Protein AF-A0A7W3ULG4-F1 (afdb_monomer)

Secondary structure (DSSP, 8-state):
-HHHHHHHHHHHHHT--S---HHHHHHHHHHHHHHHHHHHHHHHHHHHHHHHHHHHHT-HHHHHHHHHHHHHHIIIIIIHHHHHHHHHHTTTT-EEEEGGGHHHHHHHHHHHHHHHHHHHHHHHHHHHHHHHHHHH---HHHHTT-HHHHHHHHHHHHHHHHHHHHHHHHTEEEE-

InterPro domains:
  IPR021697 Protein of unknown function DUF3278 [PF11683] (3-127)

pLDDT: mean 87.44, std 8.72, range [55.56, 97.44]

Radius of gyration: 19.77 Å; Cα contacts (8 Å, |Δi|>4): 161; chains: 1; bounding box: 50×34×60 Å

Sequence (176 aa):
MLKTLNTKIIKRFYNISGPLDEYKRSEVNRIGNNLGIMLFLFNVLIIFIALLIEEATNNSTLALHILIGAILIFTVYIAGGYVMYEAHRYRLTDNEVEEKEVRHAYIAALKRGLGNGIYFGVGMYLLDCLQEYMSVNASLVGLFLDKTSIIYGIMCGILFGVTTGIVYLARIKRVK

Mean predicted aligned error: 6.15 Å

Foldseek 3Di:
DVVVVVQVVLCVLLVFPDDCDPVNVVLSVVLVVVLVVVLVVQLVVLVVVLVVCCVVPVCNPVSVVSSVVSNCCCVQPVSVVSSLVSCVVSLRNADEDEPVCLVVLLVVLLVVLLVQLLVQLVVQLVVQLVVCCVPPVDDSVCSVPDPVSNVSSNVSSVVSSVVSSVSSNVRYDYDD

Structure (mmCIF, N/CA/C/O backbone):
data_AF-A0A7W3ULG4-F1
#
_entry.id   AF-A0A7W3ULG4-F1
#
loop_
_atom_site.group_PDB
_atom_site.id
_atom_site.type_symbol
_atom_site.label_atom_id
_atom_site.label_alt_id
_atom_site.label_comp_id
_atom_site.label_asym_id
_atom_site.label_entity_id
_atom_site.label_seq_id
_atom_site.pdbx_PDB_ins_code
_atom_site.Cartn_x
_atom_site.Cartn_y
_atom_site.Cartn_z
_atom_site.occupancy
_atom_site.B_iso_or_equiv
_atom_site.auth_seq_id
_atom_site.auth_comp_id
_atom_site.auth_asym_id
_atom_site.auth_atom_id
_atom_site.pdbx_PDB_model_num
ATOM 1 N N . MET A 1 1 ? -14.579 -25.371 10.560 1.00 55.56 1 MET A N 1
ATOM 2 C CA . MET A 1 1 ? -13.205 -24.814 10.503 1.00 55.56 1 MET A CA 1
ATOM 3 C C . MET A 1 1 ? -13.075 -23.641 9.512 1.00 55.56 1 MET A C 1
ATOM 5 O O . MET A 1 1 ? -12.640 -22.573 9.925 1.00 55.56 1 MET A O 1
ATOM 9 N N . LEU A 1 2 ? -13.538 -23.768 8.255 1.00 61.97 2 LEU A N 1
ATOM 10 C CA . LEU A 1 2 ? -13.499 -22.705 7.221 1.00 61.97 2 LEU A CA 1
ATOM 11 C C . LEU A 1 2 ? -14.198 -21.379 7.603 1.00 61.97 2 LEU A C 1
ATOM 13 O O . LEU A 1 2 ? -13.620 -20.309 7.420 1.00 61.97 2 LEU A O 1
ATOM 17 N N . LYS A 1 3 ? -15.405 -21.426 8.199 1.00 66.31 3 LYS A N 1
ATOM 18 C CA . LYS A 1 3 ? -16.126 -20.215 8.662 1.00 66.31 3 LYS A CA 1
ATOM 19 C C . LYS A 1 3 ? -15.308 -19.384 9.663 1.00 66.31 3 LYS A C 1
ATOM 21 O O . LYS A 1 3 ? -15.350 -18.154 9.625 1.00 66.31 3 LYS A O 1
ATOM 26 N N . THR A 1 4 ? -14.539 -20.041 10.531 1.00 79.62 4 THR A N 1
ATOM 27 C CA . THR A 1 4 ? -13.724 -19.387 11.564 1.00 79.62 4 THR A CA 1
ATOM 28 C C . THR A 1 4 ? -12.500 -18.698 10.961 1.00 79.62 4 THR A C 1
ATOM 30 O O . THR A 1 4 ? -12.180 -17.577 11.354 1.00 79.62 4 THR A O 1
ATOM 33 N N . LEU A 1 5 ? -11.843 -19.326 9.979 1.00 84.56 5 LEU A N 1
ATOM 34 C CA . LEU A 1 5 ? -10.679 -18.748 9.303 1.00 84.56 5 LEU A CA 1
ATOM 35 C C . LEU A 1 5 ? -11.066 -17.535 8.448 1.00 84.56 5 LEU A C 1
ATOM 37 O O . LEU A 1 5 ? -10.458 -16.476 8.592 1.00 84.56 5 LEU A O 1
ATOM 41 N N . ASN A 1 6 ? -12.127 -17.652 7.641 1.00 85.06 6 ASN A N 1
ATOM 42 C CA . ASN A 1 6 ? -12.619 -16.546 6.814 1.00 85.06 6 ASN A CA 1
ATOM 43 C C . ASN A 1 6 ? -12.981 -15.318 7.671 1.00 85.06 6 ASN A C 1
ATOM 45 O O . ASN A 1 6 ? -12.589 -14.192 7.382 1.00 85.06 6 ASN A O 1
ATOM 49 N N . THR A 1 7 ? -13.649 -15.545 8.805 1.00 86.81 7 THR A N 1
ATOM 50 C CA . THR A 1 7 ? -13.991 -14.470 9.748 1.00 86.81 7 THR A CA 1
ATOM 51 C C . THR A 1 7 ? -12.746 -13.762 10.290 1.00 86.81 7 THR A C 1
ATOM 53 O O . THR A 1 7 ? -12.741 -12.537 10.386 1.00 86.81 7 THR A O 1
ATOM 56 N N . LYS A 1 8 ? -11.668 -14.495 10.602 1.00 86.62 8 LYS A N 1
ATOM 57 C CA . LYS A 1 8 ? -10.401 -13.891 11.049 1.00 86.62 8 LYS A CA 1
ATOM 58 C C . LYS A 1 8 ? -9.743 -13.048 9.955 1.00 86.62 8 LYS A C 1
ATOM 60 O O . LYS A 1 8 ? -9.277 -11.952 10.256 1.00 86.62 8 LYS A O 1
ATOM 65 N N . ILE A 1 9 ? -9.728 -13.532 8.711 1.00 86.75 9 ILE A N 1
ATOM 66 C CA . ILE A 1 9 ? -9.156 -12.807 7.563 1.00 86.75 9 ILE A CA 1
ATOM 67 C C . ILE A 1 9 ? -9.919 -11.503 7.333 1.00 86.75 9 ILE A C 1
ATOM 69 O O . ILE A 1 9 ? -9.307 -10.438 7.315 1.00 86.75 9 ILE A O 1
ATOM 73 N N . ILE A 1 10 ? -11.250 -11.574 7.253 1.00 87.81 10 ILE A N 1
ATOM 74 C CA . ILE A 1 10 ? -12.116 -10.404 7.069 1.00 87.81 10 ILE A CA 1
ATOM 75 C C . ILE A 1 10 ? -11.894 -9.382 8.186 1.00 87.81 10 ILE A C 1
ATOM 77 O O . ILE A 1 10 ? -11.631 -8.210 7.916 1.00 87.81 10 ILE A O 1
ATOM 81 N N . LYS A 1 11 ? -11.946 -9.826 9.449 1.00 88.50 11 LYS A N 1
ATOM 82 C CA . LYS A 1 11 ? -11.723 -8.938 10.594 1.00 88.50 11 LYS A CA 1
ATOM 83 C C . LYS A 1 11 ? -10.355 -8.268 10.536 1.00 88.50 11 LYS A C 1
ATOM 85 O O . LYS A 1 11 ? -10.256 -7.098 10.883 1.00 88.50 11 LYS A O 1
ATOM 90 N N . ARG A 1 12 ? -9.315 -8.979 10.096 1.00 85.12 12 ARG A N 1
ATOM 91 C CA . ARG A 1 12 ? -7.966 -8.420 9.966 1.00 85.12 12 ARG A CA 1
ATOM 92 C C . ARG A 1 12 ? -7.867 -7.417 8.817 1.00 85.12 12 ARG A C 1
ATOM 94 O O . ARG A 1 12 ? -7.307 -6.350 9.028 1.00 85.12 12 ARG A O 1
ATOM 101 N N . PHE A 1 13 ? -8.429 -7.735 7.651 1.00 85.19 13 PHE A N 1
ATOM 102 C CA . PHE A 1 13 ? -8.387 -6.878 6.463 1.00 85.19 13 PHE A CA 1
ATOM 103 C C . PHE A 1 13 ? -9.114 -5.546 6.691 1.00 85.19 13 PHE A C 1
ATOM 105 O O . PHE A 1 13 ? -8.543 -4.482 6.484 1.00 85.19 13 PHE A O 1
ATOM 112 N N . TYR A 1 14 ? -10.343 -5.599 7.209 1.00 86.38 14 TYR A N 1
ATOM 113 C CA . TYR A 1 14 ? -11.123 -4.398 7.531 1.00 86.38 14 TYR A CA 1
ATOM 114 C C . TYR A 1 14 ? -10.739 -3.784 8.887 1.00 86.38 14 TYR A C 1
ATOM 116 O O . TYR A 1 14 ? -11.155 -2.673 9.214 1.00 86.38 14 TYR A O 1
ATOM 124 N N . ASN A 1 15 ? -9.909 -4.482 9.668 1.00 82.25 15 ASN A N 1
ATOM 125 C CA . ASN A 1 15 ? -9.476 -4.100 11.010 1.00 82.25 15 ASN A CA 1
ATOM 126 C C . ASN A 1 15 ? -10.667 -3.852 11.967 1.00 82.25 15 ASN A C 1
ATOM 128 O O . ASN A 1 15 ? -10.776 -2.809 12.614 1.00 82.25 15 ASN A O 1
ATOM 132 N N . ILE A 1 16 ? -11.568 -4.839 12.024 1.00 85.25 16 ILE A N 1
ATOM 133 C CA . ILE A 1 16 ? -12.742 -4.907 12.906 1.00 85.25 16 ILE A CA 1
ATOM 134 C C . ILE A 1 16 ? -12.324 -5.581 14.221 1.00 85.25 16 ILE A C 1
ATOM 136 O O . ILE A 1 16 ? -11.943 -6.755 14.231 1.00 85.25 16 ILE A O 1
ATOM 140 N N . SER A 1 17 ? -12.418 -4.863 15.342 1.00 76.31 17 SER A N 1
ATOM 141 C CA . SER A 1 17 ? -12.064 -5.360 16.683 1.00 76.31 17 SER A CA 1
ATOM 142 C C . SER A 1 17 ? -13.142 -6.288 17.270 1.00 76.31 17 SER A C 1
ATOM 144 O O . SER A 1 17 ? -12.835 -7.401 17.711 1.00 76.31 17 SER A O 1
ATOM 146 N N . GLY A 1 18 ? -14.414 -5.882 17.197 1.00 79.38 18 GLY A N 1
ATOM 147 C CA . GLY A 1 18 ? -15.568 -6.587 17.778 1.00 79.38 18 GLY A CA 1
ATOM 148 C C . GLY A 1 18 ? -16.047 -7.844 17.025 1.00 79.38 18 GLY A C 1
ATOM 149 O O . GLY A 1 18 ? -15.401 -8.299 16.073 1.00 79.38 18 GLY A O 1
ATOM 150 N N . PRO A 1 19 ? -17.169 -8.460 17.444 1.00 83.75 19 PRO A N 1
ATOM 151 C CA . PRO A 1 19 ? -17.774 -9.571 16.711 1.00 83.75 19 PRO A CA 1
ATOM 152 C C . PRO A 1 19 ? -18.199 -9.123 15.306 1.00 83.75 19 PRO A C 1
ATOM 154 O O . PRO A 1 19 ? -18.595 -7.975 15.096 1.00 83.75 19 PRO A O 1
ATOM 157 N N . LEU A 1 20 ? -18.081 -10.038 14.343 1.00 85.00 20 LEU A N 1
ATOM 158 C CA . LEU A 1 20 ? -18.571 -9.841 12.981 1.00 85.00 20 LEU A CA 1
ATOM 159 C C . LEU A 1 20 ? -20.030 -1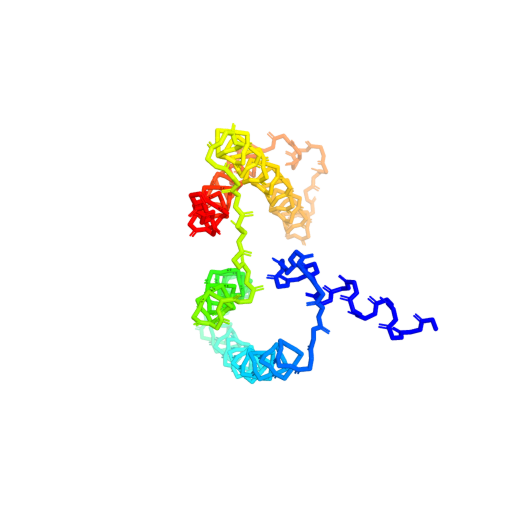0.311 12.932 1.00 85.00 20 LEU A C 1
ATOM 161 O O . LEU A 1 20 ? -20.295 -11.461 12.581 1.00 85.00 20 LEU A O 1
ATOM 165 N N . ASP A 1 21 ? -20.933 -9.436 13.369 1.00 86.19 21 ASP A N 1
ATOM 166 C CA . ASP A 1 21 ? -22.381 -9.640 13.289 1.00 86.19 21 ASP A CA 1
ATOM 167 C C . ASP A 1 21 ? -22.888 -9.621 11.830 1.00 86.19 21 ASP A C 1
ATOM 169 O O . ASP A 1 21 ? -22.132 -9.389 10.879 1.00 86.19 21 ASP A O 1
ATOM 173 N N . GLU A 1 22 ? -24.172 -9.927 11.644 1.00 87.62 22 GLU A N 1
ATOM 174 C CA . GLU A 1 22 ? -24.793 -10.036 10.321 1.00 87.62 22 GLU A CA 1
ATOM 175 C C . GLU A 1 22 ? -24.817 -8.698 9.566 1.00 87.62 22 GLU A C 1
ATOM 177 O O . GLU A 1 22 ? -24.545 -8.670 8.364 1.00 87.62 22 GLU A O 1
ATOM 182 N N . TYR A 1 23 ? -25.012 -7.583 10.278 1.00 88.38 23 TYR A N 1
ATOM 183 C CA . TYR A 1 23 ? -24.953 -6.238 9.705 1.00 88.38 23 TYR A CA 1
ATOM 184 C C . TYR A 1 23 ? -23.547 -5.918 9.177 1.00 88.38 23 TYR A C 1
ATOM 186 O O . TYR A 1 23 ? -23.379 -5.627 7.991 1.00 88.38 23 TYR A O 1
ATOM 194 N N . LYS A 1 24 ? -22.505 -6.066 10.005 1.00 87.25 24 LYS A N 1
ATOM 195 C CA . LYS A 1 24 ? -21.107 -5.821 9.608 1.00 87.25 24 LYS A CA 1
ATOM 196 C C . LYS A 1 24 ? -20.665 -6.748 8.485 1.00 87.25 24 LYS A C 1
A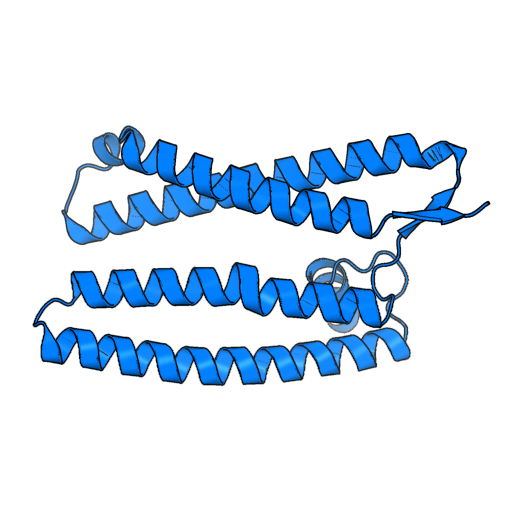TOM 198 O O . LYS A 1 24 ? -19.893 -6.336 7.622 1.00 87.25 24 LYS A O 1
ATOM 203 N N . ARG A 1 25 ? -21.135 -7.999 8.481 1.00 90.12 25 ARG A N 1
ATOM 204 C CA . ARG A 1 25 ? -20.854 -8.953 7.402 1.00 90.12 25 ARG A CA 1
ATOM 205 C C . ARG A 1 25 ? -21.484 -8.507 6.082 1.00 90.12 25 ARG A C 1
ATOM 207 O O . ARG A 1 25 ? -20.805 -8.577 5.060 1.00 90.12 25 ARG A O 1
ATOM 214 N N . SER A 1 26 ? -22.735 -8.053 6.103 1.00 90.56 26 SER A N 1
ATOM 215 C CA . SER A 1 26 ? -23.414 -7.521 4.916 1.00 90.56 26 SER A CA 1
ATOM 216 C C . SER A 1 26 ? -22.679 -6.299 4.352 1.00 90.56 26 SER A C 1
ATOM 218 O O . SER A 1 26 ? -22.352 -6.254 3.165 1.00 90.56 26 SER A O 1
ATOM 220 N N . GLU A 1 27 ? -22.302 -5.363 5.226 1.00 92.00 27 GLU A N 1
ATOM 221 C CA 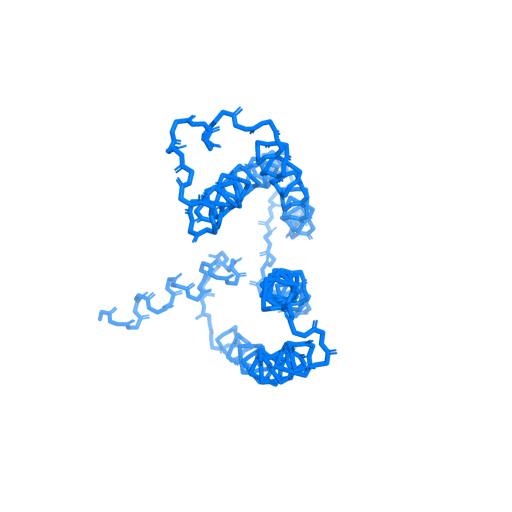. GLU A 1 27 ? -21.580 -4.147 4.843 1.00 92.00 27 GLU A CA 1
ATOM 222 C C . GLU A 1 27 ? -20.193 -4.436 4.265 1.00 92.00 27 GLU A C 1
ATOM 224 O O . GLU A 1 27 ? -19.848 -3.946 3.190 1.00 92.00 27 GLU A O 1
ATOM 229 N N . VAL A 1 28 ? -19.419 -5.306 4.914 1.00 92.25 28 VAL A N 1
ATOM 230 C CA . VAL A 1 28 ? -18.120 -5.750 4.393 1.00 92.25 28 VAL A CA 1
ATOM 231 C C . VAL A 1 28 ? -18.256 -6.403 3.016 1.00 92.25 28 VAL A C 1
ATOM 233 O O . VAL A 1 28 ? -17.430 -6.148 2.140 1.00 92.25 28 VAL A O 1
ATOM 236 N N . ASN A 1 29 ? -19.283 -7.226 2.801 1.00 92.12 29 ASN A N 1
ATOM 237 C CA . ASN A 1 29 ? -19.506 -7.852 1.499 1.00 92.12 29 ASN A CA 1
ATOM 238 C C . ASN A 1 29 ? -19.831 -6.808 0.422 1.00 92.12 29 ASN A C 1
ATOM 240 O O . ASN A 1 29 ? -19.313 -6.909 -0.690 1.00 92.12 29 ASN A O 1
ATOM 244 N N . ARG A 1 30 ? -20.631 -5.783 0.747 1.00 93.00 30 ARG A N 1
ATOM 245 C CA . ARG A 1 30 ? -20.932 -4.680 -0.177 1.00 93.00 30 ARG A CA 1
ATOM 246 C C . ARG A 1 30 ? -19.681 -3.875 -0.528 1.00 93.00 30 ARG A C 1
ATOM 248 O O . ARG A 1 30 ? -19.425 -3.646 -1.709 1.00 93.00 30 ARG A O 1
ATOM 255 N N . ILE A 1 31 ? -18.888 -3.493 0.476 1.00 93.44 31 ILE A N 1
ATOM 256 C CA . ILE A 1 31 ? -17.622 -2.770 0.272 1.00 93.44 31 ILE A CA 1
ATOM 257 C C . ILE A 1 31 ? -16.676 -3.614 -0.586 1.00 93.44 31 ILE A C 1
ATOM 259 O O . ILE A 1 31 ? -16.121 -3.113 -1.561 1.00 93.44 31 ILE A O 1
ATOM 263 N N . GLY A 1 32 ? -16.537 -4.901 -0.265 1.00 92.88 32 GLY A N 1
ATOM 264 C CA . GLY A 1 32 ? -15.690 -5.833 -1.003 1.00 92.88 32 GLY A CA 1
ATOM 265 C C . GLY A 1 32 ? -16.120 -6.015 -2.459 1.00 92.88 32 GLY A C 1
ATOM 266 O O . GLY A 1 32 ? -15.265 -6.038 -3.338 1.00 92.88 32 GLY A O 1
ATOM 267 N N . ASN A 1 33 ? -17.424 -6.089 -2.735 1.00 95.81 33 ASN A N 1
ATOM 268 C CA . ASN A 1 33 ? -17.935 -6.200 -4.102 1.00 95.81 33 ASN A CA 1
ATOM 269 C C . ASN A 1 33 ? -17.643 -4.935 -4.923 1.00 95.81 33 ASN A C 1
ATOM 271 O O . ASN A 1 33 ? -17.126 -5.027 -6.034 1.00 95.81 33 ASN A O 1
ATOM 275 N N . ASN A 1 34 ? -17.902 -3.753 -4.355 1.00 94.50 34 ASN A N 1
ATOM 276 C CA . ASN A 1 34 ? -17.596 -2.479 -5.012 1.00 94.50 34 ASN A CA 1
ATOM 277 C C . ASN A 1 34 ? -16.091 -2.322 -5.264 1.00 94.50 34 ASN A C 1
ATOM 279 O O . ASN A 1 34 ? -15.682 -1.938 -6.359 1.00 94.50 34 ASN A O 1
ATOM 283 N N . LEU A 1 35 ? -15.269 -2.677 -4.272 1.00 95.19 35 LEU A N 1
ATOM 284 C CA . LEU A 1 35 ? -13.814 -2.700 -4.384 1.00 95.19 35 LEU A CA 1
ATOM 285 C C . LEU A 1 35 ? -13.353 -3.653 -5.493 1.00 95.19 35 LEU A C 1
ATOM 287 O O . LEU A 1 35 ? -12.491 -3.289 -6.287 1.00 95.19 35 LEU A O 1
ATOM 291 N N . GLY A 1 36 ? -13.935 -4.852 -5.562 1.00 95.81 36 GLY A N 1
ATOM 292 C CA . GLY A 1 36 ? -13.623 -5.851 -6.581 1.00 95.81 36 GLY A CA 1
ATOM 293 C C . GLY A 1 36 ? -13.932 -5.356 -7.992 1.00 95.81 36 GLY A C 1
ATOM 294 O O . GLY A 1 36 ? -13.075 -5.455 -8.866 1.00 95.81 36 GLY A O 1
ATOM 295 N N . ILE A 1 37 ? -15.108 -4.755 -8.201 1.00 97.00 37 ILE A N 1
ATOM 296 C CA . ILE A 1 37 ? -15.490 -4.158 -9.492 1.00 97.00 37 ILE A CA 1
ATOM 297 C C . ILE A 1 37 ? -14.530 -3.021 -9.859 1.00 97.00 37 ILE A C 1
ATOM 299 O O . ILE A 1 37 ? -14.023 -2.977 -10.978 1.00 97.00 37 ILE A O 1
ATOM 303 N N . MET A 1 38 ? -14.242 -2.125 -8.912 1.00 95.56 38 MET A N 1
ATOM 304 C CA . MET A 1 38 ? -13.346 -0.991 -9.135 1.00 95.56 38 MET A CA 1
ATOM 305 C C . MET A 1 38 ? -11.925 -1.445 -9.498 1.00 95.56 38 MET A C 1
ATOM 307 O O . MET A 1 38 ? -11.350 -0.943 -10.463 1.00 95.56 38 MET A O 1
ATOM 311 N N . LEU A 1 39 ? -11.370 -2.413 -8.762 1.00 96.00 39 LEU A N 1
ATOM 312 C CA . LEU A 1 39 ? -10.054 -2.984 -9.050 1.00 96.00 39 LEU A CA 1
ATOM 313 C C . LEU A 1 39 ? -10.043 -3.704 -10.396 1.00 96.00 39 LEU A C 1
ATOM 315 O O . LEU A 1 39 ? -9.091 -3.538 -11.151 1.00 96.00 39 LEU A O 1
ATOM 319 N N . PHE A 1 40 ? -11.080 -4.478 -10.717 1.00 97.00 40 PHE A N 1
ATOM 320 C CA . PHE A 1 40 ? -11.168 -5.181 -11.994 1.00 97.00 40 PHE A CA 1
ATOM 321 C C . PHE A 1 40 ? -11.137 -4.203 -13.175 1.00 97.00 40 PHE A C 1
ATOM 323 O O . PHE A 1 40 ? -10.287 -4.332 -14.055 1.00 97.00 40 PHE A O 1
ATOM 330 N N . LEU A 1 41 ? -12.004 -3.185 -13.156 1.00 96.88 41 LEU A N 1
ATOM 331 C CA . LEU A 1 41 ? -12.071 -2.180 -14.219 1.00 96.88 41 LEU A CA 1
ATOM 332 C C . LEU A 1 41 ? -10.758 -1.403 -14.354 1.00 96.88 41 LEU A C 1
ATOM 334 O O . LEU A 1 41 ? -10.272 -1.208 -15.468 1.00 96.88 41 LEU A O 1
ATOM 338 N N . PHE A 1 42 ? -10.161 -1.000 -13.230 1.00 97.06 42 PHE A N 1
ATOM 339 C CA . PHE A 1 42 ? -8.883 -0.298 -13.247 1.00 97.06 42 PHE A CA 1
ATOM 340 C C . PHE A 1 42 ? -7.756 -1.163 -13.822 1.00 97.06 42 PHE A C 1
ATOM 342 O O . PHE A 1 42 ? -6.997 -0.675 -14.653 1.00 97.06 42 PHE A O 1
ATOM 349 N N . ASN A 1 43 ? -7.664 -2.441 -13.432 1.00 96.06 43 ASN A N 1
ATOM 350 C CA . ASN A 1 43 ? -6.629 -3.350 -13.934 1.00 96.06 43 ASN A CA 1
ATOM 351 C C . ASN A 1 43 ? -6.736 -3.556 -15.449 1.00 96.06 43 ASN A C 1
ATOM 353 O O . ASN A 1 43 ? -5.731 -3.467 -16.149 1.00 96.06 43 ASN A O 1
ATOM 357 N N . VAL A 1 44 ? -7.947 -3.774 -15.970 1.00 97.12 44 VAL A N 1
ATOM 358 C CA . VAL A 1 44 ? -8.158 -3.900 -17.421 1.00 97.12 44 VAL A CA 1
ATOM 359 C C . VAL A 1 44 ? -7.724 -2.621 -18.142 1.00 97.12 44 VAL A C 1
ATOM 361 O O . VAL A 1 44 ? -6.999 -2.688 -19.134 1.00 97.12 44 VAL A O 1
ATOM 364 N N . LEU A 1 45 ? -8.115 -1.455 -17.618 1.00 97.44 45 LEU A N 1
ATOM 365 C CA . LEU A 1 45 ? -7.776 -0.165 -18.212 1.00 97.44 45 LEU A CA 1
ATOM 366 C C . LEU A 1 45 ? -6.265 0.099 -18.206 1.00 97.44 45 LEU A C 1
ATOM 368 O O . LEU A 1 45 ? -5.713 0.491 -19.231 1.00 97.44 45 LEU A O 1
ATOM 372 N N . ILE A 1 46 ? -5.586 -0.109 -17.076 1.00 97.31 46 ILE A N 1
ATOM 373 C CA . ILE A 1 46 ? -4.160 0.215 -16.958 1.00 97.31 46 ILE A CA 1
ATOM 374 C C . ILE A 1 46 ? -3.279 -0.744 -17.762 1.00 97.31 46 ILE A C 1
ATOM 376 O O . ILE A 1 46 ? -2.292 -0.300 -18.341 1.00 97.31 46 ILE A O 1
ATOM 380 N N . ILE A 1 47 ? -3.658 -2.023 -17.873 1.00 96.56 47 ILE A N 1
ATOM 381 C CA . ILE A 1 47 ? -2.977 -2.975 -18.763 1.00 96.56 47 ILE A CA 1
ATOM 382 C C . ILE A 1 47 ? -3.123 -2.520 -20.216 1.00 96.56 47 ILE A C 1
ATOM 384 O O . ILE A 1 47 ? -2.136 -2.473 -20.944 1.00 96.56 47 ILE A O 1
ATOM 388 N N . PHE A 1 48 ? -4.331 -2.127 -20.629 1.00 97.12 48 PHE A N 1
ATOM 389 C CA . PHE A 1 48 ? -4.556 -1.616 -21.980 1.00 97.12 48 PHE A CA 1
ATOM 390 C C . PHE A 1 48 ? -3.731 -0.351 -22.262 1.00 97.12 48 PHE A C 1
ATOM 392 O O . PHE A 1 48 ? -3.085 -0.257 -23.302 1.00 97.12 48 PHE A O 1
ATOM 399 N N . ILE A 1 49 ? -3.680 0.591 -21.315 1.00 96.62 49 ILE A N 1
ATOM 400 C CA . ILE A 1 49 ? -2.844 1.795 -21.425 1.00 96.62 49 ILE A CA 1
ATOM 401 C C . ILE A 1 49 ? -1.357 1.431 -21.525 1.00 96.62 49 ILE A C 1
ATOM 403 O O . ILE A 1 49 ? -0.654 2.009 -22.348 1.00 96.62 49 ILE A O 1
ATOM 407 N N . ALA A 1 50 ? -0.872 0.480 -20.725 1.00 95.94 50 ALA A N 1
ATOM 408 C CA . ALA A 1 50 ? 0.526 0.055 -20.766 1.00 95.94 50 ALA A CA 1
ATOM 409 C C . ALA A 1 50 ? 0.907 -0.527 -22.136 1.00 95.94 50 ALA A C 1
ATOM 411 O O . ALA A 1 50 ? 1.949 -0.159 -22.672 1.00 95.94 50 ALA A O 1
ATOM 412 N N . LEU A 1 51 ? 0.035 -1.346 -22.735 1.00 96.12 51 LEU A N 1
ATOM 413 C CA . LEU A 1 51 ? 0.233 -1.874 -24.090 1.00 96.12 51 LEU A CA 1
ATOM 414 C C . LEU A 1 51 ? 0.278 -0.756 -25.143 1.00 96.12 51 LEU A C 1
ATOM 416 O O . LEU A 1 51 ? 1.133 -0.773 -26.021 1.00 96.12 51 LEU A O 1
ATOM 420 N N . LEU A 1 52 ? -0.597 0.252 -25.038 1.00 96.75 52 LEU A N 1
ATOM 421 C CA . LEU A 1 52 ? -0.567 1.408 -25.943 1.00 96.75 52 LEU A CA 1
ATOM 422 C C . LEU A 1 52 ? 0.715 2.235 -25.793 1.00 96.75 52 LEU A C 1
ATOM 424 O O . LEU A 1 52 ? 1.242 2.731 -26.786 1.00 96.75 52 LEU A O 1
ATOM 428 N N . ILE A 1 53 ? 1.212 2.402 -24.565 1.00 96.00 53 ILE A N 1
ATOM 429 C CA . ILE A 1 53 ? 2.475 3.104 -24.306 1.00 96.00 53 ILE A CA 1
ATOM 430 C C . ILE A 1 53 ? 3.640 2.326 -24.910 1.00 96.00 53 ILE A C 1
ATOM 432 O O . ILE A 1 53 ? 4.500 2.935 -25.545 1.00 96.00 53 ILE A O 1
ATOM 436 N N . GLU A 1 54 ? 3.677 1.008 -24.723 1.00 95.44 54 GLU A N 1
ATOM 437 C CA . GLU A 1 54 ? 4.706 0.158 -25.31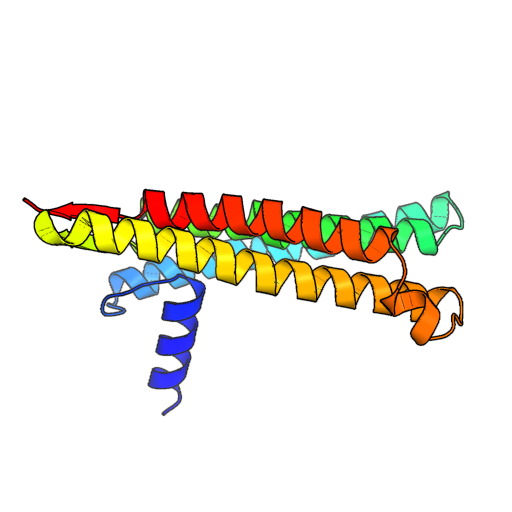8 1.00 95.44 54 GLU A CA 1
ATOM 438 C C . GLU A 1 54 ? 4.714 0.300 -26.843 1.00 95.44 54 GLU A C 1
ATOM 440 O O . GLU A 1 54 ? 5.750 0.653 -27.401 1.00 95.44 54 GLU A O 1
ATOM 445 N N . GLU A 1 55 ? 3.561 0.137 -27.493 1.00 95.62 55 GLU A N 1
ATOM 446 C CA . GLU A 1 55 ? 3.434 0.236 -28.952 1.00 95.62 55 GLU A CA 1
ATOM 447 C C . GLU A 1 55 ? 3.824 1.630 -29.475 1.00 95.62 55 GLU A C 1
ATOM 449 O O . GLU A 1 55 ? 4.530 1.765 -30.472 1.00 95.62 55 GLU A O 1
ATOM 454 N N . ALA A 1 56 ? 3.412 2.696 -28.781 1.00 96.00 56 ALA A N 1
ATOM 455 C CA . ALA A 1 56 ? 3.694 4.066 -29.206 1.00 96.00 56 ALA A CA 1
ATOM 456 C C . ALA A 1 56 ? 5.157 4.487 -28.990 1.00 96.00 56 ALA A C 1
ATOM 458 O O . ALA A 1 56 ? 5.657 5.358 -29.703 1.00 96.00 56 ALA A O 1
ATOM 459 N N . THR A 1 57 ? 5.837 3.921 -27.988 1.00 95.31 57 THR A N 1
ATOM 460 C CA . THR A 1 57 ? 7.185 4.361 -27.578 1.00 95.31 57 THR A CA 1
ATOM 461 C C . THR A 1 57 ? 8.289 3.354 -27.887 1.00 95.31 57 THR A C 1
ATOM 463 O O . THR A 1 57 ? 9.462 3.716 -27.791 1.00 95.31 57 THR A O 1
ATOM 466 N N . ASN A 1 58 ? 7.946 2.111 -28.247 1.00 93.25 58 ASN A N 1
ATOM 467 C CA . ASN A 1 58 ? 8.860 0.965 -28.332 1.00 93.25 58 ASN A CA 1
ATOM 468 C C . ASN A 1 58 ? 9.731 0.794 -27.072 1.00 93.25 58 ASN A C 1
ATOM 470 O O . ASN A 1 58 ? 10.890 0.383 -27.145 1.00 93.25 58 ASN A O 1
ATOM 474 N N . ASN A 1 59 ? 9.192 1.153 -25.904 1.00 90.88 59 ASN A N 1
ATOM 475 C CA . ASN A 1 59 ? 9.910 1.116 -24.635 1.00 90.88 59 ASN A CA 1
ATOM 476 C C . ASN A 1 59 ? 9.123 0.319 -23.586 1.00 90.88 59 ASN A C 1
ATOM 478 O O . ASN A 1 59 ? 8.403 0.880 -22.753 1.00 90.88 59 ASN A O 1
ATOM 482 N N . SER A 1 60 ? 9.295 -1.005 -23.604 1.00 88.88 60 SER A N 1
ATOM 483 C CA . SER A 1 60 ? 8.632 -1.926 -22.671 1.00 88.88 60 SER A CA 1
ATOM 484 C C . SER A 1 60 ? 9.000 -1.636 -21.209 1.00 88.88 60 SER A C 1
ATOM 486 O O . SER A 1 60 ? 8.163 -1.760 -20.318 1.00 88.88 60 SER A O 1
ATOM 488 N N . THR A 1 61 ? 10.226 -1.172 -20.946 1.00 86.75 61 THR A N 1
ATOM 489 C CA . THR A 1 61 ? 10.671 -0.790 -19.599 1.00 86.75 61 THR A CA 1
ATOM 490 C C . THR A 1 61 ? 9.855 0.381 -19.055 1.00 86.75 61 THR A C 1
ATOM 492 O O . THR A 1 61 ? 9.399 0.337 -17.914 1.00 86.75 61 THR A O 1
ATOM 495 N N . LEU A 1 62 ? 9.626 1.425 -19.855 1.00 88.44 62 LEU A N 1
ATOM 496 C CA . LEU A 1 62 ? 8.793 2.563 -19.455 1.00 88.44 62 LEU A CA 1
ATOM 497 C C . LEU A 1 62 ? 7.343 2.132 -19.189 1.00 88.44 62 LEU A C 1
ATOM 499 O O . LEU A 1 62 ? 6.772 2.503 -18.162 1.00 88.44 62 LEU A O 1
ATOM 503 N N . ALA A 1 63 ? 6.768 1.324 -20.084 1.00 92.62 63 ALA A N 1
ATOM 504 C CA . ALA A 1 63 ? 5.405 0.818 -19.944 1.00 92.62 63 ALA A CA 1
ATOM 505 C C . ALA A 1 63 ? 5.220 0.007 -18.647 1.00 92.62 63 ALA A C 1
ATOM 507 O O . ALA A 1 63 ? 4.255 0.230 -17.912 1.00 92.62 63 ALA A O 1
ATOM 508 N N . LEU A 1 64 ? 6.177 -0.869 -18.318 1.00 89.31 64 LEU A N 1
ATOM 509 C CA . LEU A 1 64 ? 6.159 -1.666 -17.088 1.00 89.31 64 LEU A CA 1
ATOM 510 C C . LEU A 1 64 ? 6.259 -0.806 -15.823 1.00 89.31 64 LEU A C 1
ATOM 512 O O . LEU A 1 64 ? 5.489 -1.021 -14.886 1.00 89.31 64 LEU A O 1
ATOM 516 N N . HIS A 1 65 ? 7.148 0.193 -15.793 1.00 87.38 65 HIS A N 1
ATOM 517 C CA . HIS A 1 65 ? 7.255 1.107 -14.650 1.00 87.38 65 HIS A CA 1
ATOM 518 C C . HIS A 1 65 ? 5.944 1.864 -14.400 1.00 87.38 65 HIS A C 1
ATOM 520 O O . HIS A 1 65 ? 5.496 1.970 -13.255 1.00 87.38 65 HIS A O 1
ATOM 526 N N . ILE A 1 66 ? 5.306 2.358 -15.467 1.00 91.69 66 ILE A N 1
ATOM 527 C CA . ILE A 1 66 ? 4.020 3.060 -15.374 1.00 91.69 66 ILE A CA 1
ATOM 528 C C . ILE A 1 66 ? 2.927 2.110 -14.875 1.00 91.69 66 ILE A C 1
ATOM 530 O O . ILE A 1 66 ? 2.177 2.475 -13.969 1.00 91.69 66 ILE A O 1
ATOM 534 N N . LEU A 1 67 ? 2.860 0.890 -15.414 1.00 94.19 67 LEU A N 1
ATOM 535 C CA . LEU A 1 67 ? 1.884 -0.124 -15.014 1.00 94.19 67 LEU A CA 1
ATOM 536 C C . LEU A 1 67 ? 1.998 -0.469 -13.522 1.00 94.19 67 LEU A C 1
ATOM 538 O O . LEU A 1 67 ? 1.011 -0.377 -12.790 1.00 94.19 67 LEU A O 1
ATOM 542 N N . ILE A 1 68 ? 3.201 -0.828 -13.062 1.00 90.19 68 ILE A N 1
ATOM 543 C CA . ILE A 1 68 ? 3.457 -1.211 -11.666 1.00 90.19 68 ILE A CA 1
ATOM 544 C C . ILE A 1 68 ? 3.171 -0.032 -10.733 1.00 90.19 68 ILE A C 1
ATOM 546 O O . ILE A 1 68 ? 2.438 -0.185 -9.751 1.00 90.19 68 ILE A O 1
ATOM 550 N N . GLY A 1 69 ? 3.692 1.155 -11.058 1.00 90.88 69 GLY A N 1
ATOM 551 C CA . GLY A 1 69 ? 3.478 2.362 -10.262 1.00 90.88 69 GLY A CA 1
ATOM 552 C C . GLY A 1 69 ? 1.995 2.718 -10.135 1.00 90.88 69 GLY A C 1
ATOM 553 O O . GLY A 1 69 ? 1.508 2.968 -9.030 1.00 90.88 69 GLY A O 1
ATOM 554 N N . ALA A 1 70 ? 1.248 2.673 -11.240 1.00 94.88 70 ALA A N 1
ATOM 555 C CA . ALA A 1 70 ? -0.181 2.963 -11.250 1.00 94.88 70 ALA A CA 1
ATOM 556 C C . ALA A 1 70 ? -0.992 1.932 -10.449 1.00 94.88 70 ALA A C 1
ATOM 558 O O . ALA A 1 70 ? -1.851 2.324 -9.655 1.00 94.88 70 ALA A O 1
ATOM 559 N N . ILE A 1 71 ? -0.698 0.633 -10.591 1.00 95.06 71 ILE A N 1
ATOM 560 C CA . ILE A 1 71 ? -1.350 -0.433 -9.810 1.00 95.06 71 ILE A CA 1
ATOM 561 C C . ILE A 1 71 ? -1.095 -0.251 -8.315 1.00 95.06 71 ILE A C 1
ATOM 563 O O . ILE A 1 71 ? -2.038 -0.354 -7.522 1.00 95.06 71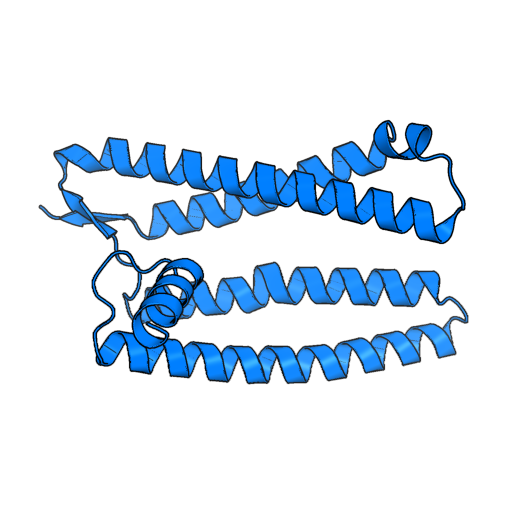 ILE A O 1
ATOM 567 N N . LEU A 1 72 ? 0.143 0.048 -7.917 1.00 92.06 72 LEU A N 1
ATOM 568 C CA . LEU A 1 72 ? 0.489 0.254 -6.513 1.00 92.06 72 LEU A CA 1
ATOM 569 C C . LEU A 1 72 ? -0.210 1.484 -5.934 1.00 92.06 72 LEU A C 1
ATOM 571 O O . LEU A 1 72 ? -0.856 1.372 -4.891 1.00 92.06 72 LEU A O 1
ATOM 575 N N . ILE A 1 73 ? -0.148 2.633 -6.615 1.00 92.38 73 ILE A N 1
ATOM 576 C CA . ILE A 1 73 ? -0.801 3.864 -6.147 1.00 92.38 73 ILE A CA 1
ATOM 577 C C . ILE A 1 73 ? -2.311 3.652 -6.019 1.00 92.38 73 ILE A C 1
ATOM 579 O O . ILE A 1 73 ? -2.901 3.972 -4.981 1.00 92.38 73 ILE A O 1
ATOM 583 N N . PHE A 1 74 ? -2.938 3.078 -7.047 1.00 95.06 74 PHE A N 1
ATOM 584 C CA . PHE A 1 74 ? -4.375 2.849 -7.047 1.00 95.06 74 PHE A CA 1
ATOM 585 C C . PHE A 1 74 ? -4.787 1.867 -5.951 1.00 95.06 74 PHE A C 1
ATOM 587 O O . PHE A 1 74 ? -5.699 2.152 -5.181 1.00 95.06 74 PHE A O 1
ATOM 594 N N . THR A 1 75 ? -4.098 0.736 -5.821 1.00 93.38 75 THR A N 1
ATOM 595 C CA . THR A 1 75 ? -4.466 -0.298 -4.845 1.00 93.38 75 THR A 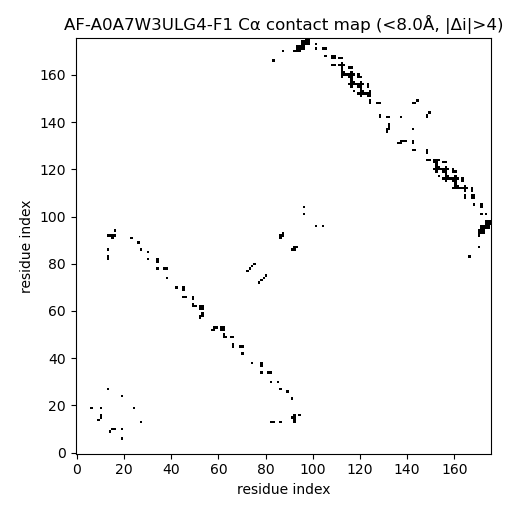CA 1
ATOM 596 C C . THR A 1 75 ? -4.236 0.172 -3.409 1.00 93.38 75 THR A C 1
ATOM 598 O O . THR A 1 75 ? -5.112 0.013 -2.557 1.00 93.38 75 THR A O 1
ATOM 601 N N . VAL A 1 76 ? -3.079 0.775 -3.127 1.00 91.44 76 VAL A N 1
ATOM 602 C CA . VAL A 1 76 ? -2.696 1.159 -1.761 1.00 91.44 76 VAL A CA 1
ATOM 603 C C . VAL A 1 76 ? -3.479 2.380 -1.286 1.00 91.44 76 VAL A C 1
ATOM 605 O O . VAL A 1 76 ? -4.040 2.352 -0.189 1.00 91.44 76 VAL A O 1
ATOM 608 N N . TYR A 1 77 ? -3.550 3.439 -2.096 1.00 90.56 77 TYR A N 1
ATOM 609 C CA . TYR A 1 77 ? -4.102 4.720 -1.649 1.00 90.56 77 TYR A CA 1
ATOM 610 C C . TYR A 1 77 ? -5.561 4.913 -2.043 1.00 90.56 77 TYR A C 1
ATOM 612 O O . TYR A 1 77 ? -6.365 5.295 -1.194 1.00 90.56 77 TYR A O 1
ATOM 620 N N . ILE A 1 78 ? -5.932 4.629 -3.293 1.00 93.31 78 ILE A N 1
ATOM 621 C CA . ILE A 1 78 ? -7.306 4.866 -3.761 1.00 93.31 78 ILE A CA 1
ATOM 622 C C . ILE A 1 78 ? -8.229 3.766 -3.230 1.00 93.31 78 ILE A C 1
ATOM 624 O O . ILE A 1 78 ? -9.203 4.044 -2.531 1.00 93.31 78 ILE A O 1
ATOM 628 N N . ALA A 1 79 ? -7.891 2.508 -3.494 1.00 93.62 79 ALA A N 1
ATOM 629 C CA . ALA A 1 79 ? -8.688 1.357 -3.103 1.00 93.62 79 ALA A CA 1
ATOM 630 C C . ALA A 1 79 ? -8.649 1.129 -1.583 1.00 93.62 79 ALA A C 1
ATOM 632 O O . ALA A 1 79 ? -9.696 0.971 -0.949 1.00 93.62 79 ALA A O 1
ATOM 633 N N . GLY A 1 80 ? -7.462 1.213 -0.975 1.00 90.81 80 GLY A N 1
ATOM 634 C CA . GLY A 1 80 ? -7.310 1.210 0.481 1.00 90.81 80 GLY A CA 1
ATOM 635 C C . GLY A 1 80 ? -8.052 2.369 1.157 1.00 90.81 80 GLY A C 1
ATOM 636 O O . GLY A 1 80 ? -8.784 2.148 2.125 1.00 90.81 80 GLY A O 1
ATOM 637 N N . GLY A 1 81 ? -7.937 3.587 0.618 1.00 89.69 81 GLY A N 1
ATOM 638 C CA . GLY A 1 81 ? -8.647 4.768 1.111 1.00 89.69 81 GLY A CA 1
ATOM 639 C C . GLY A 1 81 ? -10.167 4.621 1.040 1.00 89.69 81 GLY A C 1
ATOM 640 O O . GLY A 1 81 ? -10.849 4.919 2.020 1.00 89.69 81 GLY A O 1
ATOM 641 N N . TYR A 1 82 ? -10.696 4.077 -0.061 1.00 92.06 82 TYR A N 1
ATOM 642 C CA . TYR A 1 82 ? -12.119 3.752 -0.205 1.00 92.06 82 TYR A CA 1
ATOM 643 C C . TYR A 1 82 ? -12.601 2.792 0.890 1.00 92.06 82 TYR A C 1
ATOM 645 O O . TYR A 1 82 ? -13.586 3.076 1.575 1.00 92.06 82 TYR A O 1
ATOM 653 N N . VAL A 1 83 ? -11.875 1.689 1.112 1.00 91.56 83 VAL A N 1
ATOM 654 C CA . VAL A 1 83 ? -12.207 0.720 2.169 1.00 91.56 83 VAL A CA 1
ATOM 655 C C . VAL A 1 83 ? -12.220 1.391 3.537 1.00 91.56 83 VAL A C 1
ATOM 657 O O . VAL A 1 83 ? -13.128 1.154 4.330 1.00 91.56 83 VAL A O 1
ATOM 660 N N . MET A 1 84 ? -11.232 2.239 3.826 1.00 86.81 84 MET A N 1
ATOM 661 C CA . MET A 1 84 ? -11.156 2.961 5.096 1.00 86.81 84 MET A CA 1
ATOM 662 C C . MET A 1 84 ? -12.310 3.950 5.269 1.00 86.81 84 MET A C 1
ATOM 664 O O . MET A 1 84 ? -12.888 4.012 6.355 1.00 86.81 84 MET A O 1
ATOM 668 N N . TYR A 1 85 ? -12.650 4.692 4.215 1.00 87.62 85 TYR A N 1
ATOM 669 C CA . TYR A 1 85 ? -13.744 5.656 4.211 1.00 87.62 85 TYR A CA 1
ATOM 670 C C . TYR A 1 85 ? -15.092 4.977 4.470 1.00 87.62 85 TYR A C 1
ATOM 672 O O . TYR A 1 85 ? -15.799 5.362 5.402 1.00 87.62 85 TYR A O 1
ATOM 680 N N . GLU A 1 86 ? -15.425 3.927 3.716 1.00 89.31 86 GLU A N 1
ATOM 681 C CA . GLU A 1 86 ? -16.691 3.208 3.894 1.00 89.31 86 GLU A CA 1
ATOM 682 C C . GLU A 1 86 ? -16.732 2.470 5.240 1.00 89.31 86 GLU A C 1
ATOM 684 O O . GLU A 1 86 ? -17.733 2.528 5.956 1.00 89.31 86 GLU A O 1
ATOM 689 N N . ALA A 1 87 ? -15.626 1.848 5.662 1.00 86.56 87 ALA A N 1
ATOM 690 C CA . ALA A 1 87 ? -15.569 1.184 6.963 1.00 86.56 87 ALA A CA 1
ATOM 691 C C . ALA A 1 87 ? -15.785 2.161 8.132 1.00 86.56 87 ALA A C 1
ATOM 693 O O . ALA A 1 87 ? -16.441 1.804 9.116 1.00 86.56 87 ALA A O 1
ATOM 694 N N . HIS A 1 88 ? -15.284 3.396 8.018 1.00 82.50 88 HIS A N 1
ATOM 695 C CA . HIS A 1 88 ? -15.556 4.460 8.982 1.00 82.50 88 HIS A CA 1
ATOM 696 C C . HIS A 1 88 ? -17.006 4.959 8.890 1.00 82.50 88 HIS A C 1
ATOM 698 O O . HIS A 1 88 ? -17.668 5.113 9.918 1.00 82.50 88 HIS A O 1
ATOM 704 N N . ARG A 1 89 ? -17.533 5.173 7.676 1.00 82.75 89 ARG A N 1
ATOM 705 C CA . ARG A 1 89 ? -18.917 5.617 7.433 1.00 82.75 89 ARG A CA 1
ATOM 706 C C . ARG A 1 89 ? -19.943 4.688 8.088 1.00 82.75 89 ARG A C 1
ATOM 708 O O . ARG A 1 89 ? -20.883 5.173 8.713 1.00 82.75 89 ARG A O 1
ATOM 715 N N . TYR A 1 90 ? -19.725 3.377 8.010 1.00 82.56 90 TYR A N 1
ATOM 716 C CA . TYR A 1 90 ? -20.583 2.365 8.640 1.00 82.56 90 TYR A CA 1
ATOM 717 C C . TYR A 1 90 ? -20.187 2.013 10.079 1.00 82.56 90 TYR A C 1
ATOM 719 O O . TYR A 1 90 ? -20.753 1.081 10.652 1.00 82.56 90 TYR A O 1
ATOM 727 N N . ARG A 1 91 ? -19.231 2.742 10.679 1.00 80.25 91 ARG A N 1
ATOM 728 C CA . ARG A 1 91 ? -18.742 2.526 12.054 1.00 80.25 91 ARG A CA 1
ATOM 729 C C . ARG A 1 91 ? -18.262 1.090 12.314 1.00 80.25 91 ARG A C 1
ATOM 731 O O . ARG A 1 91 ? -18.306 0.593 13.436 1.00 80.25 91 ARG A O 1
ATOM 738 N N . LEU A 1 92 ? -17.766 0.408 11.279 1.00 78.50 92 LEU A N 1
ATOM 739 C CA . LEU A 1 92 ? -17.310 -0.987 11.372 1.00 78.50 92 LEU A CA 1
ATOM 740 C C . LEU A 1 92 ? -16.045 -1.121 12.228 1.00 78.50 92 LEU A C 1
ATOM 742 O O . LEU A 1 92 ? -15.752 -2.199 12.747 1.00 78.50 92 LEU A O 1
ATOM 746 N N . THR A 1 93 ? -15.288 -0.029 12.347 1.00 77.69 93 THR A N 1
ATOM 747 C CA . THR A 1 93 ? -13.940 -0.000 12.921 1.00 77.69 93 THR A CA 1
ATOM 748 C C . THR A 1 93 ? -13.809 0.935 14.118 1.00 77.69 93 THR A C 1
ATOM 750 O O . THR A 1 93 ? -12.686 1.307 14.461 1.00 77.69 93 THR A O 1
ATOM 753 N N . ASP A 1 94 ? -14.930 1.357 14.706 1.00 79.50 94 ASP A N 1
ATOM 754 C CA . ASP A 1 94 ? -14.922 2.190 15.906 1.00 79.50 94 ASP A CA 1
ATOM 755 C C . ASP A 1 94 ? -14.222 1.442 17.045 1.00 79.50 94 ASP A C 1
ATOM 757 O O . ASP A 1 94 ? -14.539 0.287 17.345 1.00 79.50 94 ASP A O 1
ATOM 761 N N . ASN A 1 95 ? -13.237 2.101 17.653 1.00 78.69 95 ASN A N 1
ATOM 762 C CA . ASN A 1 95 ? -12.554 1.593 18.831 1.00 78.69 95 ASN A CA 1
ATOM 763 C C . ASN A 1 95 ? -12.920 2.480 20.016 1.00 78.69 95 ASN A C 1
ATOM 765 O O . ASN A 1 95 ? -12.324 3.541 20.213 1.00 78.69 95 ASN A O 1
ATOM 769 N N . GLU A 1 96 ? -13.936 2.049 20.751 1.00 79.88 96 GLU A N 1
ATOM 770 C CA . GLU A 1 96 ? -14.379 2.676 21.989 1.00 79.88 96 GLU A CA 1
ATOM 771 C C . GLU A 1 96 ? -13.358 2.397 23.093 1.00 79.88 96 GLU A C 1
ATOM 773 O O . GLU A 1 96 ? -13.056 1.245 23.402 1.00 79.88 96 GLU A O 1
ATOM 778 N N . VAL A 1 97 ? -12.773 3.464 23.632 1.00 80.62 97 VAL A N 1
ATOM 779 C CA . VAL A 1 97 ? -11.728 3.404 24.657 1.00 80.62 97 VAL A CA 1
ATOM 780 C C . VAL A 1 97 ? -12.152 4.279 25.831 1.00 80.62 97 VAL A C 1
ATOM 782 O O . VAL A 1 97 ? -12.549 5.432 25.633 1.00 80.62 97 VAL A O 1
ATOM 785 N N . GLU A 1 98 ? -12.050 3.738 27.046 1.00 81.88 98 GLU A N 1
ATOM 786 C CA . GLU A 1 98 ? -12.286 4.490 28.281 1.00 81.88 98 GLU A CA 1
ATOM 787 C C . GLU A 1 98 ? -11.303 5.659 28.405 1.00 81.88 98 GLU A C 1
ATOM 789 O O . GLU A 1 98 ? -10.133 5.542 28.028 1.00 81.88 98 GLU A O 1
ATOM 794 N N . GLU A 1 99 ? -11.741 6.779 28.987 1.00 81.94 99 GLU A N 1
ATOM 795 C CA . GLU A 1 99 ? -10.940 8.007 29.091 1.00 81.94 99 GLU A CA 1
ATOM 796 C C . GLU A 1 99 ? -9.537 7.777 29.688 1.00 81.94 99 GLU A C 1
ATOM 798 O O . GLU A 1 99 ? -8.542 8.311 29.187 1.00 81.94 99 GLU A O 1
ATOM 803 N N . LYS A 1 100 ? -9.433 6.890 30.684 1.00 83.25 100 LYS A N 1
ATOM 804 C CA . LYS A 1 100 ? -8.171 6.517 31.344 1.00 83.25 100 LYS A CA 1
ATOM 805 C C . LYS A 1 100 ? -7.177 5.778 30.429 1.00 83.25 100 LYS A C 1
ATOM 807 O O . LYS A 1 100 ? -5.969 5.815 30.667 1.00 83.25 100 LYS A O 1
ATOM 812 N N . GLU A 1 101 ? -7.654 5.136 29.362 1.00 86.44 101 GLU A N 1
ATOM 813 C CA . GLU A 1 101 ? -6.851 4.306 28.450 1.00 86.44 101 GLU A CA 1
ATOM 814 C C . GLU A 1 101 ? -6.528 4.994 27.116 1.00 86.44 101 GLU A C 1
ATOM 816 O O . GLU A 1 101 ? -5.689 4.517 26.345 1.00 86.44 101 GLU A O 1
ATOM 821 N N . VAL A 1 102 ? -7.116 6.163 26.855 1.00 84.56 102 VAL A N 1
ATOM 822 C CA . VAL A 1 102 ? -6.950 6.924 25.605 1.00 84.56 102 VAL A CA 1
ATOM 823 C C . VAL A 1 102 ? -5.476 7.163 25.256 1.00 84.56 102 VAL A C 1
ATOM 825 O O . VAL A 1 102 ? -5.066 6.985 24.107 1.00 84.56 102 VAL A O 1
ATOM 828 N N . ARG A 1 103 ? -4.641 7.515 26.244 1.00 86.94 103 ARG A N 1
ATOM 829 C CA . ARG A 1 103 ? -3.198 7.733 26.028 1.00 86.94 103 ARG A CA 1
ATOM 830 C C . ARG A 1 103 ? -2.490 6.463 25.547 1.00 86.94 103 ARG A C 1
ATOM 832 O O . ARG A 1 103 ? -1.646 6.535 24.654 1.00 86.94 103 ARG A O 1
ATOM 839 N N . HIS A 1 104 ? -2.846 5.308 26.105 1.00 88.69 104 HIS A N 1
ATOM 840 C CA . HIS A 1 104 ? -2.296 4.021 25.681 1.00 88.69 104 HIS A CA 1
ATOM 841 C C . HIS A 1 104 ? -2.754 3.668 24.263 1.00 88.69 104 HIS A C 1
ATOM 843 O O . HIS A 1 104 ? -1.936 3.228 23.453 1.00 88.69 104 HIS A O 1
ATOM 849 N N . ALA A 1 105 ? -4.019 3.939 23.929 1.00 86.88 105 ALA A N 1
ATOM 850 C CA . ALA A 1 105 ? -4.551 3.729 22.586 1.00 86.88 105 ALA A CA 1
ATOM 851 C C . ALA A 1 105 ? -3.840 4.594 21.528 1.00 86.88 105 ALA A C 1
ATOM 853 O O . ALA A 1 105 ? -3.489 4.080 20.465 1.00 86.88 105 ALA A O 1
ATOM 854 N N . TYR A 1 106 ? -3.544 5.865 21.826 1.00 88.75 106 TYR A N 1
ATOM 855 C CA . TYR A 1 106 ? -2.777 6.735 20.925 1.00 88.75 106 TYR A CA 1
ATOM 856 C C . TYR A 1 106 ? -1.357 6.209 20.672 1.00 88.75 106 TYR A C 1
ATOM 858 O O . TYR A 1 106 ? -0.928 6.112 19.521 1.00 88.75 106 TYR A O 1
ATOM 866 N N . ILE A 1 107 ? -0.634 5.805 21.723 1.00 91.00 107 ILE A N 1
ATOM 867 C CA . ILE A 1 107 ? 0.716 5.234 21.579 1.00 91.00 107 ILE A CA 1
ATOM 868 C C . ILE A 1 107 ? 0.663 3.921 20.786 1.00 91.00 107 ILE A C 1
ATOM 870 O O . ILE A 1 107 ? 1.511 3.682 19.925 1.00 91.00 107 ILE A O 1
ATOM 874 N N . ALA A 1 108 ? -0.334 3.072 21.041 1.00 89.00 108 ALA A N 1
ATOM 875 C CA . ALA A 1 108 ? -0.523 1.830 20.300 1.00 89.00 108 ALA A CA 1
ATOM 876 C C . ALA A 1 108 ? -0.825 2.085 18.813 1.00 89.00 108 ALA A C 1
ATOM 878 O O . ALA A 1 108 ? -0.275 1.391 17.957 1.00 89.00 108 ALA A O 1
ATOM 879 N N . ALA A 1 109 ? -1.643 3.091 18.493 1.00 89.31 109 ALA A N 1
ATOM 880 C CA . ALA A 1 109 ? -1.929 3.500 17.119 1.00 89.31 109 ALA A CA 1
ATOM 881 C C . ALA A 1 109 ? -0.665 3.980 16.388 1.00 89.31 109 ALA A C 1
ATOM 883 O O . ALA A 1 109 ? -0.395 3.522 15.277 1.00 89.31 109 ALA A O 1
ATOM 884 N N . LEU A 1 110 ? 0.154 4.816 17.034 1.00 91.12 110 LEU A N 1
ATOM 885 C CA . LEU A 1 110 ? 1.430 5.277 16.474 1.00 91.12 110 LEU A CA 1
ATOM 886 C C . LEU A 1 110 ? 2.412 4.122 16.253 1.00 91.12 110 LEU A C 1
ATOM 888 O O . LEU A 1 110 ? 3.007 4.020 15.182 1.00 91.12 110 LEU A O 1
ATOM 892 N N . LYS A 1 111 ? 2.539 3.205 17.221 1.00 92.56 111 LYS A N 1
ATOM 893 C CA . LYS A 1 111 ? 3.385 2.007 17.080 1.00 92.56 111 LYS A CA 1
ATOM 894 C C . LYS A 1 111 ? 2.931 1.115 15.923 1.00 92.56 111 LYS A C 1
ATOM 896 O O . LYS A 1 111 ? 3.774 0.574 15.215 1.00 92.56 111 LYS A O 1
ATOM 901 N N . ARG A 1 112 ? 1.617 0.975 15.707 1.00 90.12 112 ARG A N 1
ATOM 902 C CA . ARG A 1 112 ? 1.067 0.228 14.562 1.00 90.12 112 ARG A CA 1
ATOM 903 C C . ARG A 1 112 ? 1.356 0.921 13.233 1.00 90.12 112 ARG A C 1
ATOM 905 O O . ARG A 1 112 ? 1.764 0.242 12.300 1.00 90.12 112 ARG A O 1
ATOM 912 N N . GLY A 1 113 ? 1.192 2.243 13.159 1.00 92.50 113 GLY A N 1
ATOM 913 C CA . GLY A 1 113 ? 1.568 3.026 11.976 1.00 92.50 113 GLY A CA 1
ATOM 914 C C . GLY A 1 113 ? 3.054 2.871 11.643 1.00 92.50 113 GLY A C 1
ATOM 915 O O . GLY A 1 113 ? 3.400 2.519 10.521 1.00 92.50 113 GLY A O 1
ATOM 916 N N . LEU A 1 114 ? 3.932 3.011 12.642 1.00 95.25 114 LEU A N 1
ATOM 917 C CA . LEU A 1 114 ? 5.374 2.808 12.476 1.00 95.25 114 LEU A CA 1
ATOM 918 C C . LEU A 1 114 ? 5.709 1.383 12.013 1.00 95.25 114 LEU A C 1
ATOM 920 O O . LEU A 1 114 ? 6.465 1.211 11.062 1.00 95.25 114 LEU A O 1
ATOM 924 N N . GLY A 1 115 ? 5.124 0.364 12.649 1.00 94.44 115 GLY A N 1
ATOM 925 C CA . GLY A 1 115 ? 5.331 -1.033 12.265 1.00 94.44 115 GLY A CA 1
ATOM 926 C C . GLY A 1 115 ? 4.885 -1.324 10.829 1.00 94.44 115 GLY A C 1
ATOM 927 O O . GLY A 1 115 ? 5.618 -1.966 10.080 1.00 94.44 115 GLY A O 1
ATOM 928 N N . ASN A 1 116 ? 3.727 -0.797 10.420 1.00 92.25 116 ASN A N 1
ATOM 929 C CA . ASN A 1 116 ? 3.234 -0.907 9.047 1.00 92.25 116 ASN A CA 1
ATOM 930 C C . ASN A 1 116 ? 4.141 -0.172 8.052 1.00 92.25 116 ASN A C 1
ATOM 932 O O . ASN A 1 116 ? 4.391 -0.693 6.969 1.00 92.25 116 ASN A O 1
ATOM 936 N N . GLY A 1 117 ? 4.648 1.007 8.421 1.00 95.94 117 GLY A N 1
ATOM 937 C CA . GLY A 1 117 ? 5.589 1.773 7.607 1.00 95.94 117 GLY A CA 1
ATOM 938 C C . GLY A 1 117 ? 6.905 1.034 7.381 1.00 95.94 117 GLY A C 1
ATOM 939 O O . GLY A 1 117 ? 7.346 0.920 6.243 1.00 95.94 117 GLY A O 1
ATOM 940 N N . ILE A 1 118 ? 7.494 0.454 8.433 1.00 96.44 118 ILE A N 1
ATOM 941 C CA . ILE A 1 118 ? 8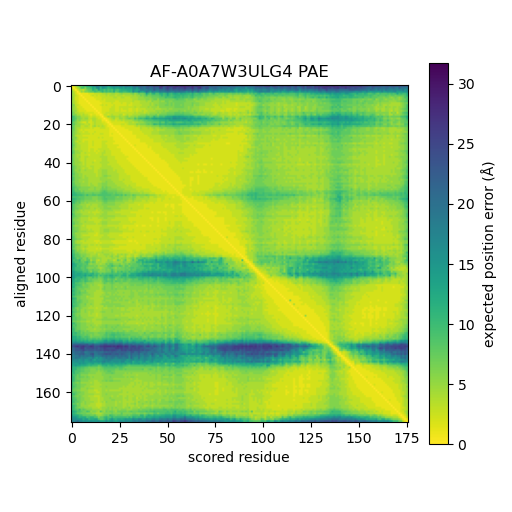.712 -0.367 8.316 1.00 96.44 118 ILE A CA 1
ATOM 942 C C . ILE A 1 118 ? 8.448 -1.583 7.424 1.00 96.44 118 ILE A C 1
ATOM 944 O O . ILE A 1 118 ? 9.209 -1.838 6.495 1.00 96.44 118 ILE A O 1
ATOM 948 N N . TYR A 1 119 ? 7.355 -2.310 7.674 1.00 94.81 119 TYR A N 1
ATOM 949 C CA . TYR A 1 119 ? 6.984 -3.481 6.879 1.00 94.81 119 TYR A CA 1
ATOM 950 C C . TYR A 1 119 ? 6.829 -3.141 5.390 1.00 94.81 119 TYR A C 1
ATOM 952 O O . TYR A 1 119 ? 7.399 -3.818 4.536 1.00 94.81 119 TYR A O 1
ATOM 960 N N . PHE A 1 120 ? 6.096 -2.071 5.082 1.00 94.38 120 PHE A N 1
ATOM 961 C CA . PHE A 1 120 ? 5.863 -1.643 3.707 1.00 94.38 120 PHE A CA 1
ATOM 962 C C . PHE A 1 120 ? 7.138 -1.115 3.047 1.00 94.38 120 PHE A C 1
ATOM 964 O O . PHE A 1 120 ? 7.434 -1.494 1.921 1.00 94.38 120 PHE A O 1
ATOM 971 N N . GLY A 1 121 ? 7.927 -0.302 3.754 1.00 95.81 121 GLY A N 1
ATOM 972 C CA . GLY A 1 121 ? 9.183 0.241 3.237 1.00 95.81 121 GLY A CA 1
ATOM 973 C C . GLY A 1 121 ? 10.204 -0.844 2.898 1.00 95.81 121 GLY A C 1
ATOM 974 O O . GLY A 1 121 ? 10.793 -0.809 1.822 1.00 95.81 121 GLY A O 1
ATOM 975 N N . VAL A 1 122 ? 10.351 -1.858 3.761 1.00 94.75 122 VAL A N 1
ATOM 976 C CA . VAL A 1 122 ? 11.193 -3.033 3.471 1.00 94.75 122 VAL A CA 1
ATOM 977 C C . VAL A 1 122 ? 10.654 -3.807 2.267 1.00 94.75 122 VAL A C 1
ATOM 979 O O . VAL A 1 122 ? 11.432 -4.206 1.409 1.00 94.75 122 VAL A O 1
ATOM 982 N N . GLY A 1 123 ? 9.335 -3.992 2.165 1.00 92.88 123 GLY A N 1
ATOM 983 C CA . GLY A 1 123 ? 8.725 -4.646 1.006 1.00 92.88 123 GLY A CA 1
ATOM 984 C C . GLY A 1 123 ? 8.994 -3.906 -0.308 1.00 92.88 123 GLY A C 1
ATOM 985 O O . GLY A 1 123 ? 9.381 -4.533 -1.289 1.00 92.88 123 GLY A O 1
ATOM 986 N N . MET A 1 124 ? 8.846 -2.579 -0.310 1.00 92.31 124 MET A N 1
ATOM 987 C CA . MET A 1 124 ? 9.100 -1.733 -1.480 1.00 92.31 124 MET A CA 1
ATOM 988 C C . MET A 1 124 ? 10.576 -1.716 -1.875 1.00 92.31 124 MET A C 1
ATOM 990 O O . MET A 1 124 ? 10.882 -1.797 -3.058 1.00 92.31 124 MET A O 1
ATOM 994 N N . TYR A 1 125 ? 11.480 -1.685 -0.895 1.00 91.62 125 TYR A N 1
ATOM 995 C CA . TYR A 1 125 ? 12.915 -1.824 -1.128 1.00 91.62 125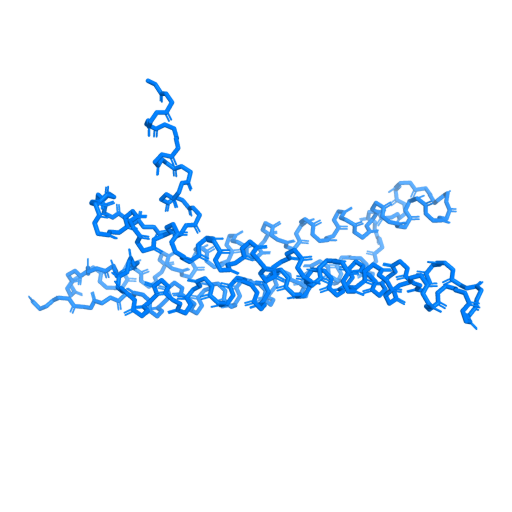 TYR A CA 1
ATOM 996 C C . TYR A 1 125 ? 13.264 -3.154 -1.805 1.00 91.62 125 TYR A C 1
ATOM 998 O O . TYR A 1 125 ? 13.951 -3.179 -2.819 1.00 91.62 125 TYR A O 1
ATOM 1006 N N . LEU A 1 126 ? 12.751 -4.269 -1.276 1.00 89.88 126 LEU A N 1
ATOM 1007 C CA . LEU A 1 126 ? 13.007 -5.589 -1.855 1.00 89.88 126 LEU A CA 1
ATOM 1008 C C . LEU A 1 126 ? 12.415 -5.729 -3.262 1.00 89.88 126 LEU A C 1
ATOM 1010 O O . LEU A 1 126 ? 13.012 -6.398 -4.104 1.00 89.88 126 LEU A O 1
ATOM 1014 N N . LEU A 1 127 ? 11.255 -5.116 -3.512 1.00 87.19 127 LEU A N 1
ATOM 1015 C CA . LEU A 1 127 ? 10.633 -5.096 -4.834 1.00 87.19 127 LEU A CA 1
ATOM 1016 C C . LEU A 1 127 ? 11.496 -4.329 -5.847 1.00 87.19 127 LEU A C 1
ATOM 1018 O O . LEU A 1 127 ? 11.688 -4.812 -6.959 1.00 87.19 127 LEU A O 1
ATOM 1022 N N . ASP A 1 128 ? 12.039 -3.181 -5.445 1.00 85.62 128 ASP A N 1
ATOM 1023 C CA . ASP A 1 128 ? 12.933 -2.361 -6.266 1.00 85.62 128 ASP A CA 1
ATOM 1024 C C . ASP A 1 128 ? 14.234 -3.112 -6.601 1.00 85.62 128 ASP A C 1
ATOM 1026 O O . ASP A 1 128 ? 14.558 -3.302 -7.774 1.00 85.62 128 ASP A O 1
ATOM 1030 N N . CYS A 1 129 ? 14.894 -3.701 -5.594 1.00 84.50 129 CYS A N 1
ATOM 1031 C CA . CYS A 1 129 ? 16.079 -4.539 -5.815 1.00 84.50 129 CYS A CA 1
ATOM 1032 C C . CYS A 1 129 ? 15.794 -5.732 -6.745 1.00 84.50 129 CYS A C 1
ATOM 1034 O O . CYS A 1 129 ? 16.640 -6.106 -7.560 1.00 84.50 129 CYS A O 1
ATOM 1036 N N . LEU A 1 130 ? 14.614 -6.356 -6.628 1.00 83.25 130 LEU A N 1
ATOM 1037 C CA . LEU A 1 130 ? 14.209 -7.451 -7.512 1.00 83.25 130 LEU A CA 1
ATOM 1038 C C . LEU A 1 130 ? 14.044 -6.966 -8.959 1.00 83.25 130 LEU A C 1
ATOM 1040 O O . LEU A 1 130 ? 14.444 -7.664 -9.889 1.00 83.25 130 LEU A O 1
ATOM 1044 N N . GLN A 1 131 ? 13.474 -5.782 -9.159 1.00 78.25 131 GLN A N 1
ATOM 1045 C CA . GLN A 1 131 ? 13.268 -5.207 -10.485 1.00 78.25 131 GLN A CA 1
ATOM 1046 C C . GLN A 1 131 ? 14.595 -4.842 -11.164 1.00 78.25 131 GLN A C 1
ATOM 1048 O O . GLN A 1 131 ? 14.793 -5.127 -12.349 1.00 78.25 131 GLN A O 1
ATOM 1053 N N . GLU A 1 132 ? 15.531 -4.269 -10.414 1.00 78.38 132 GLU A N 1
ATOM 1054 C CA . GLU A 1 132 ? 16.875 -3.967 -10.909 1.00 78.38 132 GLU A CA 1
ATOM 1055 C C . GLU A 1 132 ? 17.673 -5.244 -11.232 1.00 78.38 132 GLU A C 1
ATOM 1057 O O . GLU A 1 132 ? 18.321 -5.331 -12.280 1.00 78.38 132 GLU A O 1
ATOM 1062 N N . TYR A 1 133 ? 17.558 -6.286 -10.399 1.00 79.00 133 TYR A N 1
ATOM 1063 C CA . TYR A 1 133 ? 18.157 -7.595 -10.680 1.00 79.00 133 TYR A CA 1
ATOM 1064 C C . TYR A 1 133 ? 17.667 -8.180 -12.012 1.00 79.00 133 TYR A C 1
ATOM 1066 O O . TYR A 1 133 ? 18.472 -8.630 -12.831 1.00 79.00 133 TYR A O 1
ATOM 1074 N N . MET A 1 134 ? 16.352 -8.128 -12.246 1.00 73.81 134 MET A N 1
ATOM 1075 C CA . MET A 1 134 ? 15.708 -8.675 -13.445 1.00 73.81 134 MET A CA 1
ATOM 1076 C C . MET A 1 134 ? 15.987 -7.862 -14.718 1.00 73.81 134 MET A C 1
ATOM 1078 O O . MET A 1 134 ? 15.877 -8.409 -15.813 1.00 73.81 134 MET A O 1
ATOM 1082 N N . SER A 1 135 ? 16.327 -6.575 -14.602 1.00 71.12 135 SER A N 1
ATOM 1083 C CA . SER A 1 135 ? 16.522 -5.686 -15.757 1.00 71.12 135 SER A CA 1
ATOM 1084 C C . SER A 1 135 ? 17.976 -5.567 -16.218 1.00 71.12 135 SER A C 1
ATOM 1086 O O . SER A 1 135 ? 18.204 -5.368 -17.410 1.00 71.12 135 SER A O 1
ATOM 1088 N N . VAL A 1 136 ? 18.963 -5.693 -15.319 1.00 63.09 136 VAL A N 1
ATOM 1089 C CA . VAL A 1 136 ? 20.367 -5.344 -15.637 1.00 63.09 136 VAL A CA 1
ATOM 1090 C C . VAL A 1 136 ? 21.344 -6.530 -15.541 1.00 63.09 136 VAL A C 1
ATOM 1092 O O . VAL A 1 136 ? 22.516 -6.375 -15.872 1.00 63.09 136 VAL A O 1
ATOM 1095 N N . ASN A 1 137 ? 20.913 -7.738 -15.142 1.00 58.53 137 ASN A N 1
ATOM 1096 C CA . ASN A 1 137 ? 21.844 -8.818 -14.749 1.00 58.53 137 ASN A CA 1
ATOM 1097 C C . ASN A 1 137 ? 22.873 -8.318 -13.705 1.00 58.53 137 ASN A C 1
ATOM 1099 O O . ASN A 1 137 ? 24.053 -8.676 -13.735 1.00 58.53 137 ASN A O 1
ATOM 1103 N N . ALA A 1 138 ? 22.442 -7.435 -12.799 1.00 60.59 138 ALA A N 1
ATOM 1104 C CA . ALA A 1 138 ? 23.312 -6.815 -11.807 1.00 60.59 138 ALA A CA 1
ATOM 1105 C C . ALA A 1 138 ? 23.689 -7.797 -10.683 1.00 60.59 138 ALA A C 1
ATOM 1107 O O . ALA A 1 138 ? 22.954 -8.731 -10.352 1.00 60.59 138 ALA A O 1
ATOM 1108 N N . SER A 1 139 ? 24.855 -7.585 -10.068 1.00 67.81 139 SER A N 1
ATOM 1109 C CA . SER A 1 139 ? 25.293 -8.386 -8.926 1.00 67.81 139 SER A CA 1
ATOM 1110 C C . SER A 1 139 ? 24.408 -8.108 -7.704 1.00 67.81 139 SER A C 1
ATOM 1112 O O . SER A 1 139 ? 24.215 -6.960 -7.306 1.00 67.81 139 SER A O 1
ATOM 1114 N N . LEU A 1 140 ? 23.898 -9.170 -7.067 1.00 63.72 140 LEU A N 1
ATOM 1115 C CA . LEU A 1 140 ? 22.998 -9.082 -5.903 1.00 63.72 140 LEU A CA 1
ATOM 1116 C C . LEU A 1 140 ? 23.556 -8.201 -4.772 1.00 63.72 140 LEU A C 1
ATOM 1118 O O . LEU A 1 140 ? 22.806 -7.516 -4.092 1.00 63.72 140 LEU A O 1
ATOM 1122 N N . VAL A 1 141 ? 24.877 -8.187 -4.582 1.00 62.78 141 VAL A N 1
ATOM 1123 C CA . VAL A 1 141 ? 25.532 -7.415 -3.513 1.00 62.78 141 VAL A CA 1
ATOM 1124 C C . VAL A 1 141 ? 25.539 -5.909 -3.798 1.00 62.78 141 VAL A C 1
ATOM 1126 O O . VAL A 1 141 ? 25.413 -5.125 -2.862 1.00 62.78 141 VAL A O 1
ATOM 1129 N N . GLY A 1 142 ? 25.658 -5.495 -5.065 1.00 68.81 142 GLY A N 1
ATOM 1130 C CA . GLY A 1 142 ? 25.589 -4.079 -5.441 1.00 68.81 142 GLY A CA 1
ATOM 1131 C C . GLY A 1 142 ? 24.185 -3.503 -5.258 1.00 68.81 142 GLY A C 1
ATOM 1132 O O . GLY A 1 142 ? 24.043 -2.386 -4.776 1.00 68.81 142 GLY A O 1
ATOM 1133 N N . LEU A 1 143 ? 23.167 -4.317 -5.543 1.00 69.75 143 LEU A N 1
ATOM 1134 C CA . LEU A 1 143 ? 21.747 -3.978 -5.415 1.00 69.75 143 LEU A CA 1
ATOM 1135 C C . LEU A 1 143 ? 21.336 -3.699 -3.962 1.00 69.75 143 LEU A C 1
ATOM 1137 O O . LEU A 1 143 ? 20.660 -2.717 -3.680 1.00 69.75 143 LEU A O 1
ATOM 1141 N N . PHE A 1 144 ? 21.800 -4.519 -3.011 1.00 73.31 144 PHE A N 1
ATOM 1142 C CA . PHE A 1 144 ? 21.469 -4.330 -1.591 1.00 73.31 144 PHE A CA 1
ATOM 1143 C C . PHE A 1 144 ? 22.184 -3.146 -0.917 1.00 73.31 144 PHE A C 1
ATOM 1145 O O . PHE A 1 144 ? 21.909 -2.830 0.243 1.00 73.31 144 PHE A O 1
ATOM 1152 N N . LEU A 1 145 ? 23.153 -2.535 -1.593 1.00 76.38 145 LEU A N 1
ATOM 1153 C CA . LEU A 1 145 ? 23.898 -1.382 -1.090 1.00 76.38 145 LEU A CA 1
ATOM 1154 C C . LEU A 1 145 ? 23.598 -0.120 -1.898 1.00 76.38 145 LEU A C 1
ATOM 1156 O O . LEU A 1 145 ? 24.190 0.929 -1.619 1.00 76.38 145 LEU A O 1
ATOM 1160 N N . ASP A 1 146 ? 22.685 -0.207 -2.870 1.00 82.56 146 ASP A N 1
ATOM 1161 C CA . ASP A 1 146 ? 22.305 0.946 -3.656 1.00 82.56 146 ASP A CA 1
ATOM 1162 C C . ASP A 1 146 ? 21.547 1.959 -2.791 1.00 82.56 146 ASP A C 1
ATOM 1164 O O . ASP A 1 146 ? 20.556 1.674 -2.109 1.00 82.56 146 ASP A O 1
ATOM 1168 N N . LYS A 1 147 ? 22.065 3.187 -2.795 1.00 85.62 147 LYS A N 1
ATOM 1169 C CA . LYS A 1 147 ? 21.528 4.261 -1.960 1.00 85.62 147 LYS A CA 1
ATOM 1170 C C . LYS A 1 147 ? 20.154 4.704 -2.450 1.00 85.62 147 LYS A C 1
ATOM 1172 O O . LYS A 1 147 ? 19.354 5.144 -1.626 1.00 85.62 147 LYS A O 1
ATOM 1177 N N . THR A 1 148 ? 19.878 4.597 -3.747 1.00 85.25 148 THR A N 1
ATOM 1178 C CA . THR A 1 148 ? 18.603 4.998 -4.348 1.00 85.25 148 THR A CA 1
ATOM 1179 C C . THR A 1 148 ? 17.497 4.062 -3.893 1.00 85.25 148 THR A C 1
ATOM 1181 O O . THR A 1 148 ? 16.503 4.548 -3.350 1.00 85.25 148 THR A O 1
ATOM 1184 N N . SER A 1 149 ? 17.710 2.747 -3.980 1.00 86.25 149 SER A N 1
ATOM 1185 C CA . SER A 1 149 ? 16.744 1.748 -3.509 1.00 86.25 149 SER A CA 1
ATOM 1186 C C . SER A 1 149 ? 16.461 1.887 -2.012 1.00 86.25 149 SER A C 1
ATOM 1188 O O . SER A 1 149 ? 15.302 1.870 -1.581 1.00 86.25 149 SER A O 1
ATOM 1190 N N . ILE A 1 150 ? 17.498 2.102 -1.190 1.00 90.19 150 ILE A N 1
ATOM 1191 C CA . ILE A 1 150 ? 17.326 2.307 0.259 1.00 90.19 150 ILE A CA 1
ATOM 1192 C C . ILE A 1 150 ? 16.492 3.567 0.537 1.00 90.19 150 ILE A C 1
ATOM 1194 O O . ILE A 1 150 ? 15.551 3.522 1.334 1.00 90.19 150 ILE A O 1
ATOM 1198 N N . ILE A 1 151 ? 16.810 4.690 -0.117 1.00 92.12 151 ILE A N 1
ATOM 1199 C CA . ILE A 1 151 ? 16.058 5.944 0.039 1.00 92.12 151 ILE A CA 1
ATOM 1200 C C . ILE A 1 151 ? 14.606 5.754 -0.414 1.00 92.12 151 ILE A C 1
ATOM 1202 O O . ILE A 1 151 ? 13.693 6.181 0.296 1.00 92.12 151 ILE A O 1
ATOM 1206 N N . TYR A 1 152 ? 14.384 5.073 -1.539 1.00 88.62 152 TYR A N 1
ATOM 1207 C CA . TYR A 1 152 ? 13.055 4.764 -2.061 1.00 88.62 152 TYR A CA 1
ATOM 1208 C C . TYR A 1 152 ? 12.217 3.974 -1.046 1.00 88.62 152 TYR A C 1
ATOM 1210 O O . TYR A 1 152 ? 11.121 4.404 -0.673 1.00 88.62 152 TYR A O 1
ATOM 1218 N N . GLY A 1 153 ? 12.767 2.883 -0.503 1.00 92.44 153 GLY A N 1
ATOM 1219 C CA . GLY A 1 153 ? 12.109 2.087 0.533 1.00 92.44 153 GLY A CA 1
ATOM 1220 C C . GLY A 1 153 ? 11.768 2.898 1.786 1.00 92.44 153 GLY A C 1
ATOM 1221 O O . GLY A 1 153 ? 10.651 2.804 2.306 1.00 92.44 153 GLY A O 1
ATOM 1222 N N . ILE A 1 154 ? 12.689 3.751 2.251 1.00 94.56 154 ILE A N 1
ATOM 1223 C CA . ILE A 1 154 ? 12.457 4.636 3.404 1.00 94.56 154 ILE A CA 1
ATOM 1224 C C . ILE A 1 154 ? 11.323 5.627 3.112 1.00 94.56 154 ILE A C 1
ATOM 1226 O O . ILE A 1 154 ? 10.421 5.776 3.940 1.00 94.56 154 ILE A O 1
ATOM 1230 N N . MET A 1 155 ? 11.326 6.283 1.949 1.00 94.31 155 MET A N 1
ATOM 1231 C CA . MET A 1 155 ? 10.288 7.249 1.573 1.00 94.31 155 MET A CA 1
ATOM 1232 C C . MET A 1 155 ? 8.904 6.594 1.496 1.00 94.31 155 MET A C 1
ATOM 1234 O O . MET A 1 155 ? 7.948 7.106 2.090 1.00 94.31 155 MET A O 1
ATOM 1238 N N . CYS A 1 156 ? 8.798 5.435 0.838 1.00 92.44 156 CYS A N 1
ATOM 1239 C CA . CYS A 1 156 ? 7.561 4.655 0.781 1.00 92.44 156 CYS A CA 1
ATOM 1240 C C . CYS A 1 156 ? 7.088 4.235 2.179 1.00 92.44 156 CYS A C 1
ATOM 1242 O O . CYS A 1 156 ? 5.904 4.365 2.503 1.00 92.44 156 CYS A O 1
ATOM 1244 N N . GLY A 1 157 ? 8.011 3.774 3.027 1.00 95.69 157 GLY A N 1
ATOM 1245 C CA . GLY A 1 157 ? 7.713 3.365 4.395 1.00 95.69 157 GLY A CA 1
ATOM 1246 C C . GLY A 1 157 ? 7.210 4.512 5.271 1.00 95.69 157 GLY A C 1
ATOM 1247 O O . GLY A 1 157 ? 6.226 4.343 5.993 1.00 95.69 157 GLY A O 1
ATOM 1248 N N . ILE A 1 158 ? 7.819 5.699 5.174 1.00 95.81 158 ILE A N 1
ATOM 1249 C CA . ILE A 1 158 ? 7.363 6.900 5.892 1.00 95.81 158 ILE A CA 1
ATOM 1250 C C . ILE A 1 158 ? 5.955 7.284 5.434 1.00 95.81 158 ILE A C 1
ATOM 1252 O O . ILE A 1 158 ? 5.065 7.442 6.271 1.00 95.81 158 ILE A O 1
ATOM 1256 N N . LEU A 1 159 ? 5.727 7.391 4.123 1.00 94.12 159 LEU A N 1
ATOM 1257 C CA . LEU A 1 159 ? 4.429 7.792 3.577 1.00 94.12 159 LEU A CA 1
ATOM 1258 C C . LEU A 1 159 ? 3.313 6.824 4.005 1.00 94.12 159 LEU A C 1
ATOM 1260 O O . LEU A 1 159 ? 2.249 7.244 4.472 1.00 94.12 159 LEU A O 1
ATOM 1264 N N . PHE A 1 160 ? 3.558 5.517 3.899 1.00 93.62 160 PHE A N 1
ATOM 1265 C CA . PHE A 1 160 ? 2.594 4.497 4.308 1.00 93.62 160 PHE A CA 1
ATOM 1266 C C . PHE A 1 160 ? 2.394 4.444 5.832 1.00 93.62 160 PHE A C 1
ATOM 1268 O O . PHE A 1 160 ? 1.269 4.329 6.326 1.00 93.62 160 PHE A O 1
ATOM 1275 N N . GLY A 1 161 ? 3.469 4.580 6.609 1.00 94.44 161 GLY A N 1
ATOM 1276 C CA . GLY A 1 161 ? 3.401 4.576 8.069 1.00 94.44 161 GLY A CA 1
ATOM 1277 C C . GLY A 1 161 ? 2.634 5.774 8.632 1.00 94.44 161 GLY A C 1
ATOM 1278 O O . GLY A 1 161 ? 1.800 5.611 9.525 1.00 94.44 161 GLY A O 1
ATOM 1279 N N . VAL A 1 162 ? 2.854 6.968 8.074 1.00 94.12 162 VAL A N 1
ATOM 1280 C CA . VAL A 1 162 ? 2.134 8.191 8.465 1.00 94.12 162 VAL A CA 1
ATOM 1281 C C . VAL A 1 162 ? 0.650 8.076 8.124 1.00 94.12 162 VAL A C 1
ATOM 1283 O O . VAL A 1 162 ? -0.193 8.290 8.995 1.00 94.12 162 VAL A O 1
ATOM 1286 N N . THR A 1 163 ? 0.316 7.689 6.891 1.00 91.06 163 THR A N 1
ATOM 1287 C CA . THR A 1 163 ? -1.086 7.565 6.453 1.00 91.06 163 THR A CA 1
ATOM 1288 C C . THR A 1 163 ? -1.850 6.526 7.275 1.00 91.06 163 THR A C 1
ATOM 1290 O O . THR A 1 163 ? -2.922 6.826 7.806 1.00 91.06 163 THR A O 1
ATOM 1293 N N . THR A 1 164 ? -1.286 5.332 7.482 1.00 90.31 164 THR A N 1
ATOM 1294 C CA . THR A 1 164 ? -1.917 4.305 8.332 1.00 90.31 164 THR A CA 1
ATOM 1295 C C . THR A 1 164 ? -1.976 4.709 9.807 1.00 90.31 164 THR A C 1
ATOM 1297 O O . THR A 1 164 ? -2.969 4.422 10.480 1.00 90.31 164 THR A O 1
ATOM 1300 N N . GLY A 1 165 ? -0.967 5.425 10.310 1.00 91.44 165 GLY A N 1
ATOM 1301 C CA . GLY A 1 165 ? -0.969 6.012 11.649 1.00 91.44 165 GLY A CA 1
ATOM 1302 C C . GLY A 1 165 ? -2.143 6.971 11.854 1.00 91.44 165 GLY A C 1
ATOM 1303 O O . GLY A 1 165 ? -2.919 6.785 12.790 1.00 91.44 165 GLY A O 1
ATOM 1304 N N . ILE A 1 166 ? -2.333 7.932 10.943 1.00 90.06 166 ILE A N 1
ATOM 1305 C CA . ILE A 1 166 ? -3.467 8.875 10.963 1.00 90.06 166 ILE A CA 1
ATOM 1306 C C . ILE A 1 166 ? -4.801 8.119 10.983 1.00 90.06 166 ILE A C 1
ATOM 1308 O O . ILE A 1 166 ? -5.682 8.437 11.782 1.00 90.06 166 ILE A O 1
ATOM 1312 N N . VAL A 1 167 ? -4.933 7.071 10.168 1.00 87.62 167 VAL A N 1
ATOM 1313 C CA . VAL A 1 167 ? -6.146 6.243 10.115 1.00 87.62 167 VAL A CA 1
ATOM 1314 C C . VAL A 1 167 ? -6.416 5.542 11.446 1.00 87.62 167 VAL A C 1
ATOM 1316 O O . VAL A 1 167 ? -7.562 5.510 11.893 1.00 87.62 167 VAL A O 1
ATOM 1319 N N . TYR A 1 168 ? -5.397 4.983 12.107 1.00 87.56 168 TYR A N 1
ATOM 1320 C CA . TYR A 1 168 ? -5.588 4.370 13.425 1.00 87.56 168 TYR A CA 1
ATOM 1321 C C . TYR A 1 168 ? -5.974 5.395 14.491 1.00 87.56 168 TYR A C 1
ATOM 1323 O O . TYR A 1 168 ? -6.822 5.095 15.330 1.00 87.56 168 TYR A O 1
ATOM 1331 N N . LEU A 1 169 ? -5.391 6.595 14.446 1.00 87.44 169 LEU A N 1
ATOM 1332 C CA . LEU A 1 169 ? -5.716 7.681 15.371 1.00 87.44 169 LEU A CA 1
ATOM 1333 C C . LEU A 1 169 ? -7.167 8.154 15.195 1.00 87.44 169 LEU A C 1
ATOM 1335 O O . LEU A 1 169 ? -7.872 8.320 16.188 1.00 87.44 169 LEU A O 1
ATOM 1339 N N . ALA A 1 170 ? -7.632 8.299 13.950 1.00 85.50 170 ALA A N 1
ATOM 1340 C CA . ALA A 1 170 ? -8.992 8.741 13.626 1.00 85.50 170 ALA A CA 1
ATOM 1341 C C . ALA A 1 170 ? -10.093 7.772 14.103 1.00 85.50 170 ALA A C 1
ATOM 1343 O O . ALA A 1 170 ? -11.247 8.167 14.241 1.00 85.50 170 ALA A O 1
ATOM 1344 N N . ARG A 1 171 ? -9.750 6.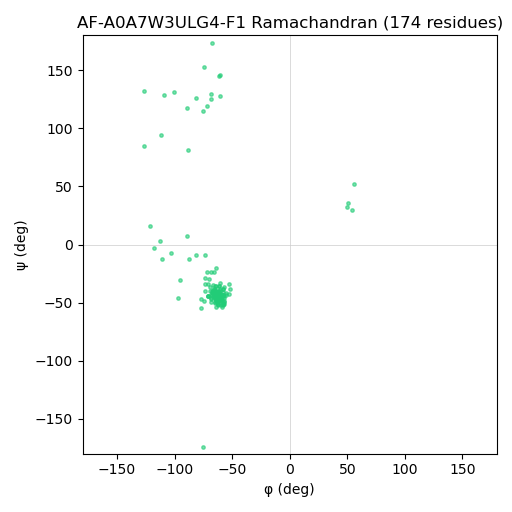505 14.370 1.00 83.38 171 ARG A N 1
ATOM 1345 C CA . ARG A 1 171 ? -10.697 5.466 14.819 1.00 83.38 171 ARG A CA 1
ATOM 1346 C C . ARG A 1 171 ? -10.904 5.414 16.333 1.00 83.38 171 ARG A C 1
ATOM 1348 O O . ARG A 1 171 ? -11.802 4.707 16.789 1.00 83.38 171 ARG A O 1
ATOM 1355 N N . ILE A 1 172 ? -10.067 6.095 17.116 1.00 85.50 172 ILE A N 1
ATOM 1356 C CA . ILE A 1 172 ? -10.172 6.090 18.580 1.00 85.50 172 ILE A CA 1
ATOM 1357 C C . ILE A 1 172 ? -11.346 6.985 18.985 1.00 85.50 172 ILE A C 1
ATOM 1359 O O . ILE A 1 172 ? -11.295 8.202 18.800 1.00 85.50 172 ILE A O 1
ATOM 1363 N N . LYS A 1 173 ? -12.386 6.389 19.576 1.00 83.12 173 LYS A N 1
ATOM 1364 C CA . LYS A 1 173 ? -13.529 7.110 20.146 1.00 83.12 173 LYS A CA 1
ATOM 1365 C C . LYS A 1 173 ? -13.487 7.027 21.662 1.00 83.12 173 LYS A C 1
ATOM 1367 O O . LYS A 1 173 ? -13.353 5.949 22.231 1.00 83.12 173 LYS A O 1
ATOM 1372 N N . ARG A 1 174 ? -13.586 8.185 22.312 1.00 81.25 174 ARG A N 1
ATOM 1373 C CA . ARG A 1 174 ? -13.598 8.281 23.773 1.00 81.25 174 ARG A CA 1
ATOM 1374 C C . ARG A 1 174 ? -15.000 7.982 24.276 1.00 81.25 174 ARG A C 1
ATOM 1376 O O . ARG A 1 174 ? -15.944 8.642 23.839 1.00 81.25 174 ARG A O 1
ATOM 1383 N N . VAL A 1 175 ? -15.111 7.030 25.190 1.00 77.88 175 VAL A N 1
ATOM 1384 C CA . VAL A 1 175 ? -16.335 6.805 25.963 1.00 77.88 175 VAL A CA 1
ATOM 1385 C C . VAL A 1 175 ? -16.129 7.438 27.337 1.00 77.88 175 VAL A C 1
ATOM 1387 O O . VAL A 1 175 ? -15.054 7.286 27.923 1.00 77.88 175 VAL A O 1
ATOM 1390 N N . LYS A 1 176 ? -17.116 8.229 27.770 1.00 59.66 176 LYS A N 1
ATOM 1391 C CA . LYS A 1 176 ? -17.144 8.865 29.092 1.00 59.66 176 LYS A CA 1
ATOM 1392 C C . LYS A 1 176 ? -17.529 7.857 30.162 1.00 59.66 176 LYS A C 1
ATOM 1394 O O . LYS A 1 176 ? -18.406 7.020 29.855 1.00 59.66 176 LYS A O 1
#

Solvent-accessible surface area (backbone atoms only — not comparable to full-atom values): 9292 Å² total; per-residue (Å²): 114,69,73,60,52,53,51,52,52,52,30,58,76,72,51,34,84,71,84,84,46,72,67,56,48,53,50,51,49,52,54,50,51,54,50,50,54,53,51,52,56,48,51,57,50,45,52,54,51,25,52,51,45,19,72,75,65,77,35,61,69,61,20,49,52,53,39,54,51,50,51,49,50,42,51,59,52,52,50,42,44,49,53,52,51,52,36,54,75,70,54,57,39,66,40,78,34,51,67,92,45,44,68,59,52,50,54,51,22,47,52,49,8,49,51,51,5,53,54,48,8,55,52,50,24,53,50,46,42,50,51,48,39,75,71,66,77,50,60,73,72,60,49,79,66,36,66,64,43,52,50,50,9,49,52,51,7,50,57,49,9,52,54,47,17,53,54,44,53,73,30,60,39,79,42,133

Organism: NCBI:txid2759755